Protein AF-A0A0J6V8F2-F1 (afdb_monomer_lite)

Radius of gyration: 18.91 Å; chains: 1; bounding box: 47×20×55 Å

Foldseek 3Di:
DPVVVVVVVVLVVVLVVLVVVLVVLVVVLVVLVVLLVVLVVCVVVPVDDPVSVVVNVVSVVVNVVSVVVNVVSCVVSVPDPCVPPPDD

Structure (mmCIF, N/CA/C/O backbone):
data_AF-A0A0J6V8F2-F1
#
_entry.id   AF-A0A0J6V8F2-F1
#
loop_
_atom_site.group_PDB
_atom_site.id
_atom_site.type_symbol
_atom_site.label_atom_id
_atom_site.label_alt_id
_atom_site.label_comp_id
_atom_site.label_asym_id
_atom_site.label_entity_id
_atom_site.label_seq_id
_atom_site.pdbx_PDB_ins_code
_atom_site.Car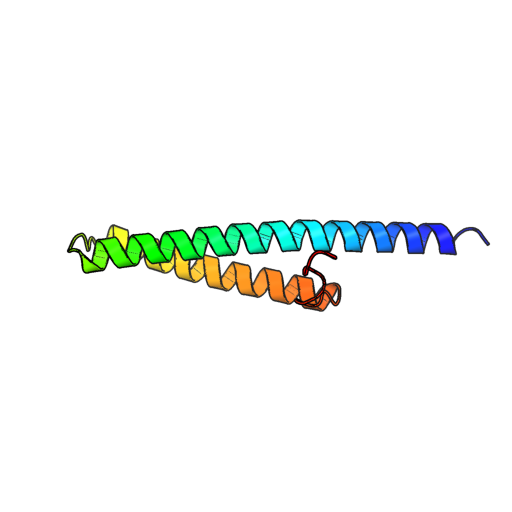tn_x
_atom_site.Cartn_y
_atom_site.Cartn_z
_atom_site.occupancy
_atom_site.B_iso_or_equiv
_atom_site.auth_seq_id
_atom_site.auth_comp_id
_atom_site.auth_asym_id
_atom_site.auth_atom_id
_atom_site.pdbx_PDB_model_num
ATOM 1 N N . MET A 1 1 ? 30.334 -1.765 -32.803 1.00 55.38 1 MET A N 1
ATOM 2 C CA . MET A 1 1 ? 28.861 -1.928 -32.801 1.00 55.38 1 MET A CA 1
ATOM 3 C C . MET A 1 1 ? 28.377 -2.868 -31.680 1.00 55.38 1 MET A C 1
ATOM 5 O O . MET A 1 1 ? 27.322 -3.456 -31.821 1.00 55.38 1 MET A O 1
ATOM 9 N N . MET A 1 2 ? 29.112 -3.005 -30.561 1.00 56.06 2 MET A N 1
ATOM 10 C CA . MET A 1 2 ? 28.848 -4.027 -29.522 1.00 56.06 2 MET A CA 1
ATOM 11 C C . MET A 1 2 ? 28.373 -3.444 -28.173 1.00 56.06 2 MET A C 1
ATOM 13 O O . MET A 1 2 ? 27.893 -4.177 -27.321 1.00 56.06 2 MET A O 1
ATOM 17 N N . GLU A 1 3 ? 28.472 -2.125 -27.972 1.00 58.72 3 GLU A N 1
ATOM 18 C CA . GLU A 1 3 ? 28.129 -1.464 -26.697 1.00 58.72 3 GLU A CA 1
ATOM 19 C C . GLU A 1 3 ? 26.636 -1.132 -26.544 1.00 58.72 3 GLU A C 1
ATOM 21 O O . GLU A 1 3 ? 26.158 -0.935 -25.428 1.00 58.72 3 GLU A O 1
ATOM 26 N N . ILE A 1 4 ? 25.889 -1.081 -27.652 1.00 62.53 4 ILE A N 1
ATOM 27 C CA . ILE A 1 4 ? 24.443 -0.805 -27.627 1.00 62.53 4 ILE A CA 1
ATOM 28 C C . ILE A 1 4 ? 23.683 -2.025 -27.082 1.00 62.53 4 ILE A C 1
ATOM 30 O O . ILE A 1 4 ? 22.813 -1.873 -26.232 1.00 62.53 4 ILE A O 1
ATOM 34 N N . ASP A 1 5 ? 24.106 -3.235 -27.456 1.00 67.19 5 ASP A N 1
ATOM 35 C CA . ASP A 1 5 ? 23.459 -4.494 -27.062 1.00 67.19 5 ASP A CA 1
ATOM 36 C C . ASP A 1 5 ? 23.512 -4.742 -25.541 1.00 67.19 5 ASP A C 1
ATOM 38 O O . ASP A 1 5 ? 22.516 -5.106 -24.916 1.00 67.19 5 ASP A O 1
ATOM 42 N N . GLY A 1 6 ? 24.652 -4.440 -24.904 1.00 74.31 6 GLY A N 1
ATOM 43 C CA . GLY A 1 6 ? 24.815 -4.586 -23.452 1.00 74.31 6 GLY A CA 1
ATOM 44 C C . GLY A 1 6 ? 23.976 -3.596 -22.635 1.00 74.31 6 GLY A C 1
ATOM 45 O O . GLY A 1 6 ? 23.469 -3.944 -21.567 1.00 74.31 6 GLY A O 1
ATOM 46 N N . ARG A 1 7 ? 23.784 -2.370 -23.142 1.00 74.88 7 ARG A N 1
ATOM 47 C CA . ARG A 1 7 ? 22.950 -1.351 -22.485 1.00 74.88 7 ARG A CA 1
ATOM 48 C C . ARG A 1 7 ? 21.463 -1.691 -22.594 1.00 74.88 7 ARG A C 1
ATOM 50 O O . ARG A 1 7 ? 20.730 -1.508 -21.623 1.00 74.88 7 ARG A O 1
ATOM 57 N N . ASP A 1 8 ? 21.029 -2.206 -23.741 1.00 80.75 8 ASP A N 1
ATOM 58 C CA . ASP A 1 8 ? 19.657 -2.671 -23.947 1.00 80.75 8 ASP A CA 1
ATOM 59 C C . ASP A 1 8 ? 19.337 -3.918 -23.111 1.00 80.75 8 ASP A C 1
ATOM 61 O O . ASP A 1 8 ? 18.278 -3.983 -22.482 1.00 80.75 8 ASP A O 1
ATOM 65 N N . ALA A 1 9 ? 20.262 -4.878 -23.023 1.00 80.94 9 ALA A N 1
ATOM 66 C CA . ALA A 1 9 ? 20.100 -6.063 -22.181 1.00 80.94 9 ALA A CA 1
ATOM 67 C C . ALA A 1 9 ? 19.978 -5.708 -20.688 1.00 80.94 9 ALA A C 1
ATOM 69 O O . ALA A 1 9 ? 19.076 -6.207 -20.013 1.00 80.94 9 ALA A O 1
ATOM 70 N N . ALA A 1 10 ? 20.826 -4.801 -20.186 1.00 84.75 10 ALA A N 1
ATOM 71 C CA . ALA A 1 10 ? 20.746 -4.316 -18.807 1.00 84.75 10 ALA A CA 1
ATOM 72 C C . ALA A 1 10 ? 19.404 -3.623 -18.530 1.00 84.75 10 ALA A C 1
ATOM 74 O O . ALA A 1 10 ? 18.715 -3.961 -17.572 1.00 84.75 10 ALA A O 1
ATOM 75 N N . ARG A 1 11 ? 18.968 -2.738 -19.436 1.00 83.31 11 ARG A N 1
ATOM 76 C CA . ARG A 1 11 ? 17.692 -2.024 -19.300 1.00 83.31 11 ARG A CA 1
ATOM 77 C C . ARG A 1 11 ? 16.483 -2.964 -19.281 1.00 83.31 11 ARG A C 1
ATOM 79 O O . ARG A 1 11 ? 15.530 -2.717 -18.545 1.00 83.31 11 ARG A O 1
ATOM 86 N N . ARG A 1 12 ? 16.509 -4.042 -20.070 1.00 85.06 12 ARG A N 1
ATOM 87 C CA . ARG A 1 12 ? 15.467 -5.085 -20.051 1.00 85.06 12 ARG A CA 1
ATOM 88 C C . ARG A 1 12 ? 15.464 -5.863 -18.737 1.00 85.06 12 ARG A C 1
ATOM 90 O O . ARG A 1 12 ? 14.389 -6.133 -18.207 1.00 85.06 12 ARG A O 1
ATOM 97 N N . ALA A 1 13 ? 16.640 -6.189 -18.203 1.00 88.75 13 ALA A N 1
ATOM 98 C CA . ALA A 1 13 ? 16.760 -6.851 -16.908 1.00 88.75 13 ALA A CA 1
ATOM 99 C C . ALA A 1 13 ? 16.221 -5.968 -15.768 1.00 88.75 13 ALA A C 1
ATOM 101 O O . ALA A 1 13 ? 15.415 -6.443 -14.970 1.00 88.75 13 ALA A O 1
ATOM 102 N N . ASP A 1 14 ? 16.573 -4.678 -15.751 1.00 89.44 14 ASP A N 1
ATOM 103 C CA . ASP A 1 14 ? 16.054 -3.705 -14.780 1.00 89.44 14 ASP A CA 1
ATOM 104 C C . ASP A 1 14 ? 14.519 -3.605 -14.832 1.00 89.44 14 ASP A C 1
ATOM 106 O O . ASP A 1 14 ? 13.853 -3.623 -13.796 1.00 89.44 14 ASP A O 1
ATOM 110 N N . LEU A 1 15 ? 13.936 -3.550 -16.037 1.00 88.56 15 LEU A N 1
ATOM 111 C CA . LEU A 1 15 ? 12.480 -3.524 -16.221 1.00 88.56 15 LEU A CA 1
ATOM 112 C C . LEU A 1 15 ? 11.811 -4.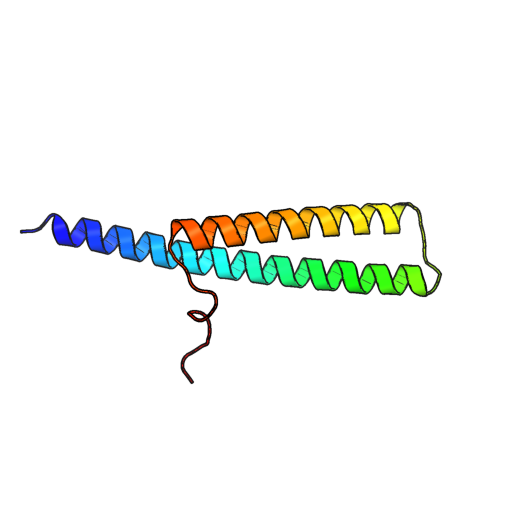810 -15.719 1.00 88.56 15 LEU A C 1
ATOM 114 O O . LEU A 1 15 ? 10.794 -4.746 -15.030 1.00 88.56 15 LEU A O 1
ATOM 118 N N . GLN A 1 16 ? 12.384 -5.978 -16.014 1.00 89.88 16 GLN A N 1
ATOM 119 C CA . GLN A 1 16 ? 11.862 -7.261 -15.536 1.00 89.88 16 GLN A CA 1
ATOM 120 C C . GLN A 1 16 ? 11.897 -7.361 -14.004 1.00 89.88 16 GLN A C 1
ATOM 122 O O . GLN A 1 16 ? 10.962 -7.879 -13.380 1.00 89.88 16 GLN A O 1
ATOM 127 N N . GLN A 1 17 ? 12.965 -6.855 -13.383 1.00 90.31 17 GLN A N 1
ATOM 128 C CA . GLN A 1 17 ? 13.065 -6.781 -11.928 1.00 90.31 17 GLN A CA 1
ATOM 129 C C . GLN A 1 17 ? 12.033 -5.814 -11.345 1.00 90.31 17 GLN A C 1
ATOM 131 O O . GLN A 1 17 ? 11.378 -6.158 -10.362 1.00 90.31 17 GLN A O 1
ATOM 136 N N . ALA A 1 18 ? 11.827 -4.654 -11.974 1.00 91.25 18 ALA A N 1
ATOM 137 C CA . ALA A 1 18 ? 10.815 -3.691 -11.552 1.00 91.25 18 ALA A CA 1
ATOM 138 C C . ALA A 1 18 ? 9.400 -4.288 -11.604 1.00 91.25 18 ALA A C 1
ATOM 140 O O . ALA A 1 18 ? 8.657 -4.176 -10.633 1.00 91.25 18 ALA A O 1
ATOM 141 N N . TRP A 1 19 ? 9.048 -5.006 -12.675 1.00 90.81 19 TRP A N 1
ATOM 142 C CA . TRP A 1 19 ? 7.774 -5.727 -12.769 1.00 90.81 19 TRP A CA 1
ATOM 143 C C . TRP A 1 19 ? 7.592 -6.767 -11.663 1.00 90.81 19 TRP A C 1
ATOM 145 O O . TRP A 1 19 ? 6.519 -6.865 -11.063 1.00 90.81 19 TRP A O 1
ATOM 155 N N . SER A 1 20 ? 8.646 -7.529 -11.374 1.00 92.62 20 SER A N 1
ATOM 156 C CA . SER A 1 20 ? 8.611 -8.572 -10.344 1.00 92.62 20 SER A CA 1
ATOM 157 C C . SER A 1 20 ? 8.403 -7.967 -8.954 1.00 92.62 20 SER A C 1
ATOM 159 O O . SER A 1 20 ? 7.522 -8.407 -8.217 1.00 92.62 20 SER A O 1
ATOM 161 N N . LEU A 1 21 ? 9.145 -6.901 -8.636 1.00 93.88 21 LEU A N 1
ATOM 162 C CA . LEU A 1 21 ? 9.004 -6.163 -7.382 1.00 93.88 21 LEU A CA 1
ATOM 163 C C . LEU A 1 21 ? 7.618 -5.522 -7.260 1.00 93.88 21 LEU A C 1
ATOM 165 O O . LEU A 1 21 ? 6.986 -5.609 -6.213 1.00 93.88 21 LEU A O 1
ATOM 169 N N . ARG A 1 22 ? 7.101 -4.926 -8.340 1.00 92.75 22 ARG A N 1
ATOM 170 C CA . ARG A 1 22 ? 5.754 -4.347 -8.359 1.00 92.75 22 ARG A CA 1
ATOM 171 C C . ARG A 1 22 ? 4.695 -5.389 -8.013 1.00 92.75 22 ARG A C 1
ATOM 173 O O . ARG A 1 22 ? 3.815 -5.123 -7.200 1.00 92.75 22 ARG A O 1
ATOM 180 N N . ARG A 1 23 ? 4.781 -6.580 -8.614 1.00 93.31 23 ARG A N 1
ATOM 181 C CA . ARG A 1 23 ? 3.850 -7.685 -8.347 1.00 93.31 23 ARG A CA 1
ATOM 182 C C . ARG A 1 23 ? 3.888 -8.110 -6.880 1.00 93.31 23 ARG A C 1
ATOM 184 O O . ARG A 1 23 ? 2.833 -8.346 -6.297 1.00 93.31 23 ARG A O 1
ATOM 191 N N . GLU A 1 24 ? 5.081 -8.188 -6.298 1.00 95.75 24 GLU A N 1
ATOM 192 C CA . GLU A 1 24 ? 5.266 -8.511 -4.882 1.00 95.75 24 GLU A CA 1
ATOM 193 C C . GLU A 1 24 ? 4.631 -7.449 -3.975 1.00 95.75 24 GLU A C 1
ATOM 195 O O . GLU A 1 24 ? 3.814 -7.789 -3.121 1.00 95.75 24 GLU A O 1
ATOM 200 N N . LEU A 1 25 ? 4.899 -6.165 -4.231 1.00 95.00 25 LEU A N 1
ATOM 201 C CA . LEU A 1 25 ? 4.315 -5.059 -3.468 1.00 95.00 25 LEU A CA 1
ATOM 202 C C . LEU A 1 25 ? 2.784 -5.033 -3.567 1.00 95.00 25 LEU A C 1
ATOM 204 O O . 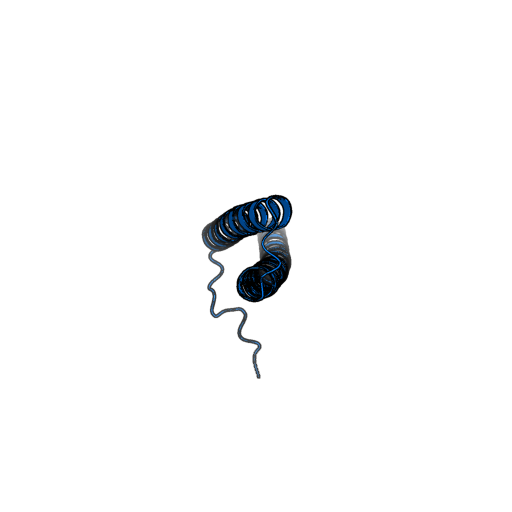LEU A 1 25 ? 2.102 -4.823 -2.567 1.00 95.00 25 LEU A O 1
ATOM 208 N N . VAL A 1 26 ? 2.215 -5.297 -4.747 1.00 95.00 26 VAL A N 1
ATOM 209 C CA . VAL A 1 26 ? 0.755 -5.392 -4.933 1.00 95.00 26 VAL A CA 1
ATOM 210 C C . VAL A 1 26 ? 0.167 -6.586 -4.171 1.00 95.00 26 VAL A C 1
ATOM 212 O O . VAL A 1 26 ? -0.913 -6.476 -3.583 1.00 95.00 26 VAL A O 1
ATOM 215 N N . ALA A 1 27 ? 0.860 -7.727 -4.151 1.00 95.75 27 ALA A N 1
ATOM 216 C CA . ALA A 1 27 ? 0.434 -8.891 -3.380 1.00 95.75 27 ALA A CA 1
ATOM 217 C C . ALA A 1 27 ? 0.492 -8.626 -1.867 1.00 95.75 27 ALA A C 1
ATOM 219 O O . ALA A 1 27 ? -0.426 -9.015 -1.142 1.00 95.75 27 ALA A O 1
ATOM 220 N N . GLU A 1 28 ? 1.527 -7.939 -1.384 1.00 96.69 28 GLU A N 1
ATOM 221 C CA . GLU A 1 28 ? 1.636 -7.520 0.015 1.00 96.69 28 GLU A CA 1
ATOM 222 C C . GLU A 1 28 ? 0.540 -6.512 0.383 1.00 96.69 28 GLU A C 1
ATOM 224 O O . GLU A 1 28 ? -0.176 -6.698 1.368 1.00 96.69 28 GLU A O 1
ATOM 229 N N . ARG A 1 29 ? 0.305 -5.514 -0.475 1.00 96.75 29 ARG A N 1
ATOM 230 C CA . ARG A 1 29 ? -0.776 -4.532 -0.330 1.00 96.75 29 ARG A CA 1
ATOM 231 C C . ARG A 1 29 ? -2.134 -5.204 -0.144 1.00 96.75 29 ARG A C 1
ATOM 233 O O . ARG A 1 29 ? -2.903 -4.823 0.737 1.00 96.75 29 ARG A O 1
ATOM 240 N N . ARG A 1 30 ? -2.432 -6.227 -0.951 1.00 96.12 30 ARG A N 1
ATOM 241 C CA . ARG A 1 30 ? -3.677 -6.995 -0.832 1.00 96.12 30 ARG A CA 1
ATOM 242 C C . ARG A 1 30 ? -3.787 -7.688 0.528 1.00 96.12 30 ARG A C 1
ATOM 244 O O . ARG A 1 30 ? -4.819 -7.569 1.176 1.00 96.12 30 ARG A O 1
ATOM 251 N N . GLN A 1 31 ? -2.717 -8.332 0.994 1.00 96.50 31 GLN A N 1
ATOM 252 C CA . GLN A 1 31 ? -2.697 -8.980 2.312 1.00 96.50 31 GLN A CA 1
ATOM 253 C C . GLN A 1 31 ? -2.925 -7.987 3.459 1.00 96.50 31 GLN A C 1
ATOM 255 O O . GLN A 1 31 ? -3.614 -8.308 4.430 1.00 96.50 31 GLN A O 1
ATOM 260 N N . VAL A 1 32 ? -2.367 -6.778 3.356 1.00 96.88 32 VAL A N 1
ATOM 261 C CA . VAL A 1 32 ? -2.587 -5.712 4.342 1.00 96.88 32 VAL A CA 1
ATOM 262 C C . VAL A 1 32 ? -4.051 -5.261 4.342 1.00 96.88 32 VAL A C 1
ATOM 264 O O . VAL A 1 32 ? -4.648 -5.157 5.413 1.00 96.88 32 VAL A O 1
ATOM 267 N N . ILE A 1 33 ? -4.666 -5.080 3.168 1.00 96.88 33 ILE A N 1
ATOM 268 C CA . ILE A 1 33 ? -6.097 -4.749 3.044 1.00 96.88 33 ILE A CA 1
ATOM 269 C C . ILE A 1 33 ? -6.975 -5.827 3.692 1.00 96.88 33 ILE A C 1
ATOM 271 O O . ILE A 1 33 ? -7.851 -5.496 4.494 1.00 96.88 33 ILE A O 1
ATOM 275 N N . ASP A 1 34 ? -6.717 -7.106 3.405 1.00 95.88 34 ASP A N 1
ATOM 276 C CA . ASP A 1 34 ? -7.427 -8.231 4.024 1.00 95.88 34 ASP A CA 1
ATOM 277 C C . ASP A 1 34 ? -7.276 -8.216 5.558 1.00 95.88 34 ASP A C 1
ATOM 279 O O . ASP A 1 34 ? -8.252 -8.366 6.298 1.00 95.88 34 ASP A O 1
ATOM 283 N N . ARG A 1 35 ? -6.065 -7.951 6.072 1.00 93.31 35 ARG A N 1
ATOM 284 C CA . ARG A 1 35 ? -5.805 -7.844 7.518 1.00 93.31 35 ARG A CA 1
ATOM 285 C C . ARG A 1 35 ? -6.587 -6.697 8.165 1.00 93.31 35 ARG A C 1
ATOM 287 O O . ARG A 1 35 ? -7.153 -6.895 9.244 1.00 93.31 35 ARG A O 1
ATOM 294 N N . ILE A 1 36 ? -6.628 -5.524 7.530 1.00 95.38 36 ILE A N 1
ATOM 295 C CA . ILE A 1 36 ? -7.414 -4.373 8.000 1.00 95.38 36 ILE A CA 1
ATOM 296 C C . ILE A 1 36 ? -8.903 -4.734 8.020 1.00 95.38 36 ILE A C 1
ATOM 298 O O . ILE A 1 36 ? -9.578 -4.483 9.019 1.00 95.38 36 ILE A O 1
ATOM 302 N N . GLY A 1 37 ? -9.411 -5.362 6.954 1.00 93.25 37 GLY A N 1
ATOM 303 C CA . GLY A 1 37 ? -10.805 -5.800 6.845 1.00 93.25 37 GLY A CA 1
ATOM 304 C C . GLY A 1 37 ? -11.212 -6.746 7.976 1.00 93.25 37 GLY A C 1
ATOM 305 O O . GLY A 1 37 ? -12.161 -6.458 8.709 1.00 93.25 37 GLY A O 1
ATOM 306 N N . ASN A 1 38 ? -10.429 -7.806 8.188 1.00 91.38 38 ASN A N 1
ATOM 307 C CA . ASN A 1 38 ? -10.650 -8.775 9.266 1.00 91.38 38 ASN A CA 1
ATOM 308 C C . ASN A 1 38 ? -10.623 -8.107 10.648 1.00 91.38 38 ASN A C 1
ATOM 310 O O . ASN A 1 38 ? -11.437 -8.406 11.521 1.00 91.38 38 ASN A O 1
ATOM 314 N N . ARG A 1 39 ? -9.710 -7.153 10.862 1.00 89.12 39 ARG A N 1
ATOM 315 C CA . ARG A 1 39 ? -9.612 -6.443 12.142 1.00 89.12 39 ARG A CA 1
ATOM 316 C C . ARG A 1 39 ? -10.803 -5.520 12.390 1.00 89.12 39 ARG A C 1
ATOM 318 O O . ARG A 1 39 ? -11.316 -5.483 13.507 1.00 89.12 39 ARG A O 1
ATOM 325 N N . ARG A 1 40 ? -11.267 -4.811 11.359 1.00 90.19 40 ARG A N 1
ATOM 326 C CA . ARG A 1 40 ? -12.480 -3.981 11.427 1.00 90.19 40 ARG A CA 1
ATOM 327 C C . ARG A 1 40 ? -13.721 -4.819 11.715 1.00 90.19 40 ARG A C 1
ATOM 329 O O . ARG A 1 40 ? -14.614 -4.354 12.417 1.00 90.19 40 ARG A O 1
ATOM 336 N N . GLU A 1 41 ? -13.793 -6.041 11.196 1.00 90.62 41 GLU A N 1
ATOM 337 C CA . GLU A 1 41 ? -14.866 -6.976 11.532 1.00 90.62 41 GLU A CA 1
ATOM 338 C C . GLU A 1 41 ? -14.846 -7.374 13.014 1.00 90.62 41 GLU A C 1
ATOM 340 O O . GLU A 1 41 ? -15.866 -7.222 13.682 1.00 90.62 41 GLU A O 1
ATOM 345 N N . LEU A 1 42 ? -13.688 -7.758 13.562 1.00 87.06 42 LEU A N 1
ATOM 346 C CA . LEU A 1 42 ? -13.548 -8.069 14.994 1.00 87.06 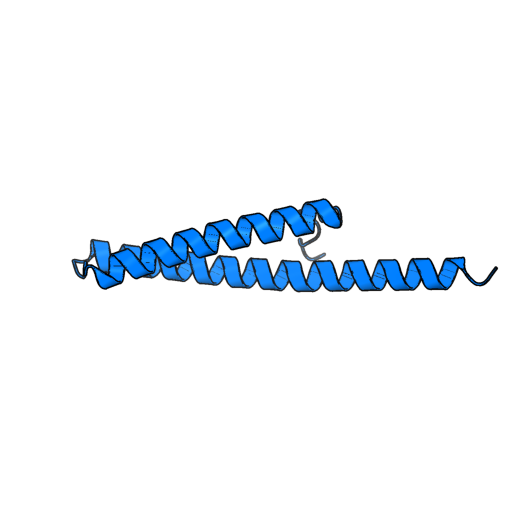42 LEU A CA 1
ATOM 347 C C . LEU A 1 42 ? -13.969 -6.895 15.891 1.00 87.06 42 LEU A C 1
ATOM 349 O O . LEU A 1 42 ? -14.733 -7.070 16.836 1.00 87.06 42 LEU A O 1
ATOM 353 N N . ILE A 1 43 ? -13.522 -5.681 15.559 1.00 87.50 43 ILE A N 1
ATOM 354 C CA . ILE A 1 43 ? -13.885 -4.453 16.282 1.00 87.50 43 ILE A CA 1
ATOM 355 C C . ILE A 1 43 ? -15.408 -4.245 16.261 1.00 87.50 43 ILE A C 1
ATOM 357 O O . ILE A 1 43 ? -16.005 -4.013 17.314 1.00 87.50 43 ILE A O 1
ATOM 361 N N . ARG A 1 44 ? -16.050 -4.385 15.089 1.00 87.88 44 ARG A N 1
ATOM 362 C CA . ARG A 1 44 ? -17.514 -4.268 14.937 1.00 87.88 44 ARG A CA 1
ATOM 363 C C . ARG A 1 44 ? -18.285 -5.322 15.733 1.00 87.88 44 ARG A C 1
ATOM 365 O O . ARG A 1 44 ? -19.359 -5.009 16.236 1.00 87.88 44 ARG A O 1
ATOM 372 N N . ASN A 1 45 ? -17.733 -6.525 15.877 1.00 89.94 45 ASN A N 1
ATOM 373 C CA . ASN A 1 45 ? -18.341 -7.617 16.640 1.00 89.94 45 ASN A CA 1
ATOM 374 C C . ASN A 1 45 ? -18.153 -7.483 18.164 1.00 89.94 45 ASN A C 1
ATOM 376 O O . ASN A 1 45 ? -18.657 -8.315 18.913 1.00 89.94 45 ASN A O 1
ATOM 380 N N . GLY A 1 46 ? -17.475 -6.427 18.632 1.00 82.00 46 GLY A N 1
ATOM 381 C CA . GLY A 1 46 ? -17.302 -6.128 20.056 1.00 82.00 46 GLY A CA 1
ATOM 382 C C . GLY A 1 46 ? -15.938 -6.510 20.636 1.00 82.00 46 GLY A C 1
ATOM 383 O O . GLY A 1 46 ? -15.653 -6.144 21.773 1.00 82.00 46 GLY A O 1
ATOM 384 N N . ASP A 1 47 ? -15.043 -7.125 19.856 1.00 76.38 47 ASP A N 1
ATOM 385 C CA . ASP A 1 47 ? -13.668 -7.488 20.251 1.00 76.38 47 ASP A CA 1
ATOM 386 C C . ASP A 1 47 ? -12.688 -6.292 20.172 1.00 76.38 47 ASP A C 1
ATOM 388 O O . ASP A 1 47 ? -11.508 -6.400 19.813 1.00 76.38 47 ASP A O 1
ATOM 392 N N . SER A 1 48 ? -13.186 -5.100 20.507 1.00 74.06 48 SER A N 1
ATOM 393 C CA . SER A 1 48 ? -12.456 -3.832 20.428 1.00 74.06 48 SER A CA 1
ATOM 394 C C . SER A 1 48 ? -11.482 -3.668 21.594 1.00 74.06 48 SER A C 1
ATOM 396 O O . SER A 1 48 ? -11.753 -2.973 22.571 1.00 74.06 48 SER A O 1
ATOM 398 N N . THR A 1 49 ? -10.313 -4.297 21.490 1.00 82.00 49 THR A N 1
ATOM 399 C CA . THR A 1 49 ? -9.201 -4.061 22.423 1.00 82.00 49 THR A CA 1
ATOM 400 C C . THR A 1 49 ? -8.307 -2.914 21.944 1.00 82.00 49 THR A C 1
ATOM 402 O O . THR A 1 49 ? -8.103 -2.730 20.743 1.00 82.00 49 THR A O 1
ATOM 405 N N . SER A 1 50 ? -7.680 -2.170 22.864 1.00 86.12 50 SER A N 1
ATOM 406 C CA . SER A 1 50 ? -6.708 -1.117 22.504 1.00 86.12 50 SER A CA 1
ATOM 407 C C . SER A 1 50 ? -5.561 -1.651 21.638 1.00 86.12 50 SER A C 1
ATOM 409 O O . SER A 1 50 ? -5.052 -0.951 20.766 1.00 86.12 50 SER A O 1
ATOM 411 N N . ARG A 1 51 ? -5.185 -2.924 21.830 1.00 85.94 51 ARG A N 1
ATOM 412 C CA . ARG A 1 51 ? -4.218 -3.623 20.977 1.00 85.94 51 ARG A CA 1
ATOM 413 C C . ARG A 1 51 ? -4.744 -3.809 19.555 1.00 85.94 51 ARG A C 1
ATOM 415 O O . ARG A 1 51 ? -4.005 -3.554 18.612 1.00 85.94 51 ARG A O 1
ATOM 422 N N . ALA A 1 52 ? -5.998 -4.230 19.399 1.00 84.75 52 ALA A N 1
ATOM 423 C CA . ALA A 1 52 ? -6.616 -4.429 18.094 1.00 84.75 52 ALA A CA 1
ATOM 424 C C . ALA A 1 52 ? -6.694 -3.137 17.274 1.00 84.75 52 ALA A C 1
ATOM 426 O O . ALA A 1 52 ? -6.419 -3.159 16.076 1.00 84.75 52 ALA A O 1
ATOM 427 N N . ILE A 1 53 ? -6.991 -2.019 17.933 1.00 88.50 53 ILE A N 1
ATOM 428 C CA . ILE A 1 53 ? -7.013 -0.690 17.315 1.00 88.50 53 ILE A CA 1
ATOM 429 C C . ILE A 1 53 ? -5.594 -0.253 16.919 1.00 88.50 53 ILE A C 1
ATOM 431 O O . ILE A 1 53 ? -5.379 0.194 15.796 1.00 88.50 53 ILE A O 1
ATOM 435 N N . ALA A 1 54 ? -4.599 -0.444 17.792 1.00 90.56 54 ALA A N 1
ATOM 436 C CA . ALA A 1 54 ? -3.207 -0.117 17.474 1.00 90.56 54 ALA A CA 1
ATOM 437 C C . ALA A 1 54 ? -2.643 -0.960 16.313 1.00 90.56 54 ALA A C 1
ATOM 439 O O . ALA A 1 54 ? -1.917 -0.443 15.468 1.00 90.56 54 ALA A O 1
ATOM 440 N N . GLU A 1 55 ? -2.974 -2.253 16.251 1.00 89.12 55 GLU A N 1
ATOM 441 C CA . GLU A 1 55 ? -2.595 -3.131 15.136 1.00 89.12 55 GLU A CA 1
ATOM 442 C C . GLU A 1 55 ? -3.279 -2.718 13.822 1.00 89.12 55 GLU A C 1
ATOM 444 O O . GLU A 1 55 ? -2.654 -2.813 12.768 1.00 89.12 55 GLU A O 1
ATOM 449 N N . MET A 1 56 ? -4.522 -2.223 13.877 1.00 92.69 56 MET A N 1
ATOM 450 C CA . MET A 1 56 ? -5.226 -1.680 12.711 1.00 92.69 56 MET A CA 1
ATOM 451 C C . MET A 1 56 ? -4.537 -0.424 12.173 1.00 92.69 56 MET A C 1
ATOM 453 O O . MET A 1 56 ? -4.243 -0.378 10.985 1.00 92.69 56 MET A O 1
ATOM 457 N N . HIS A 1 57 ? -4.215 0.542 13.039 1.00 93.12 57 HIS A N 1
ATOM 458 C CA . HIS A 1 57 ? -3.521 1.763 12.620 1.00 93.12 57 HIS A CA 1
ATOM 459 C C . HIS A 1 57 ? -2.164 1.472 11.978 1.00 93.12 57 HIS A C 1
ATOM 461 O O . HIS A 1 57 ? -1.852 2.029 10.935 1.00 93.12 57 HIS A O 1
ATOM 467 N N . ARG A 1 58 ? -1.385 0.537 12.539 1.00 94.06 58 ARG A N 1
ATOM 468 C CA . ARG A 1 58 ? -0.119 0.118 11.914 1.00 94.06 58 ARG A CA 1
ATOM 469 C C . ARG A 1 58 ? -0.330 -0.481 10.528 1.00 94.06 58 ARG A C 1
ATOM 471 O O . ARG A 1 58 ? 0.426 -0.174 9.622 1.00 94.06 58 ARG A O 1
ATOM 478 N N . ALA A 1 59 ? -1.356 -1.315 10.361 1.00 94.56 59 ALA A N 1
ATOM 479 C CA . ALA A 1 59 ? -1.668 -1.879 9.054 1.00 94.56 59 ALA A CA 1
ATOM 480 C C . ALA A 1 59 ? -2.109 -0.792 8.054 1.00 94.56 59 ALA A C 1
ATOM 482 O O . ALA A 1 59 ? -1.780 -0.882 6.877 1.00 94.56 59 ALA A O 1
ATOM 483 N N . GLU A 1 60 ? -2.819 0.244 8.505 1.00 95.69 60 GLU A N 1
ATOM 484 C CA . GLU A 1 60 ? -3.167 1.406 7.676 1.00 95.69 60 GLU A CA 1
ATOM 485 C C . GLU A 1 60 ? -1.919 2.215 7.271 1.00 95.69 60 GLU A C 1
ATOM 487 O O . GLU A 1 60 ? -1.791 2.577 6.103 1.00 95.69 60 GLU A O 1
ATOM 492 N N . ASP A 1 61 ? -0.966 2.426 8.184 1.00 97.38 61 ASP A N 1
ATOM 493 C CA . ASP A 1 61 ? 0.322 3.066 7.874 1.00 97.38 61 ASP A CA 1
ATOM 494 C C . ASP A 1 61 ? 1.159 2.236 6.883 1.00 97.38 61 ASP A C 1
ATOM 496 O O . ASP A 1 61 ? 1.753 2.778 5.946 1.00 97.38 61 ASP A O 1
ATOM 500 N N . ASP A 1 62 ? 1.190 0.911 7.063 1.00 96.19 62 ASP A N 1
ATOM 501 C CA . ASP A 1 62 ? 1.870 -0.013 6.151 1.00 96.19 62 ASP A CA 1
ATOM 502 C C . ASP A 1 62 ? 1.243 0.041 4.750 1.00 96.19 62 ASP A C 1
ATOM 504 O O . ASP A 1 62 ? 1.959 0.048 3.748 1.00 96.19 62 ASP A O 1
ATOM 508 N N . LEU A 1 63 ? -0.089 0.145 4.665 1.00 96.88 63 LEU A N 1
ATOM 509 C CA . LEU A 1 63 ? -0.798 0.283 3.394 1.00 96.88 63 LEU A CA 1
ATOM 510 C C . LEU A 1 63 ? -0.392 1.562 2.652 1.00 96.88 63 LEU A C 1
ATOM 512 O O . LEU A 1 63 ? -0.103 1.502 1.458 1.00 96.88 63 LEU A O 1
ATOM 516 N N . ILE A 1 64 ? -0.319 2.694 3.361 1.00 96.94 64 ILE A N 1
ATOM 517 C CA . ILE A 1 64 ? 0.116 3.976 2.786 1.00 96.94 64 ILE A CA 1
ATOM 518 C C . ILE A 1 64 ? 1.538 3.851 2.233 1.00 96.94 64 ILE A C 1
ATOM 520 O O . ILE A 1 64 ? 1.787 4.229 1.089 1.00 96.94 64 ILE A O 1
ATOM 524 N N . ARG A 1 65 ? 2.461 3.255 2.999 1.00 96.56 65 ARG A N 1
ATOM 525 C CA . ARG A 1 65 ? 3.837 3.037 2.529 1.00 96.56 65 ARG A CA 1
ATOM 526 C C . ARG A 1 65 ? 3.899 2.163 1.282 1.00 96.56 65 ARG A C 1
ATOM 528 O O . ARG A 1 65 ? 4.695 2.446 0.390 1.00 96.56 65 ARG A O 1
ATOM 535 N N . LEU A 1 66 ? 3.085 1.112 1.212 1.00 96.50 66 LEU A N 1
ATOM 536 C CA . LEU A 1 66 ? 3.043 0.237 0.041 1.00 96.50 66 LEU A CA 1
ATOM 537 C C . LEU A 1 66 ? 2.532 0.971 -1.194 1.00 96.50 66 LEU A C 1
ATOM 539 O O . LEU A 1 66 ? 3.130 0.840 -2.261 1.00 96.50 66 LEU A O 1
ATOM 543 N N . ASP A 1 67 ? 1.487 1.783 -1.042 1.00 96.19 67 ASP A N 1
ATOM 544 C CA . ASP A 1 67 ? 0.979 2.635 -2.117 1.00 96.19 67 ASP A CA 1
ATOM 545 C C . ASP A 1 67 ? 2.056 3.616 -2.618 1.00 96.19 67 ASP A C 1
ATOM 547 O O . ASP A 1 67 ? 2.269 3.732 -3.826 1.00 96.19 67 ASP A O 1
ATOM 551 N N . GLU A 1 68 ? 2.811 4.251 -1.715 1.00 96.56 68 GLU A N 1
ATOM 552 C CA . GLU A 1 68 ? 3.925 5.137 -2.084 1.00 96.56 68 GLU A CA 1
ATOM 553 C C . GLU A 1 68 ? 5.069 4.396 -2.794 1.00 96.56 68 GLU A C 1
ATOM 555 O O . GLU A 1 68 ? 5.656 4.911 -3.750 1.00 96.56 68 GLU A O 1
ATOM 560 N N . MET A 1 69 ? 5.409 3.184 -2.346 1.00 95.75 69 MET A N 1
ATOM 561 C CA . MET A 1 69 ? 6.452 2.369 -2.974 1.00 95.75 69 MET A CA 1
ATOM 562 C C . MET A 1 69 ? 6.060 1.934 -4.386 1.00 95.75 69 MET A C 1
ATOM 564 O O . MET A 1 69 ? 6.895 2.004 -5.292 1.00 95.75 69 MET A O 1
ATOM 568 N N . ILE A 1 70 ? 4.806 1.515 -4.574 1.00 93.81 70 ILE A N 1
ATOM 569 C CA . ILE A 1 70 ? 4.262 1.131 -5.879 1.00 93.81 70 ILE A CA 1
ATOM 570 C C . ILE A 1 70 ? 4.247 2.342 -6.814 1.00 93.81 70 ILE A C 1
ATOM 572 O O . ILE A 1 70 ? 4.812 2.261 -7.901 1.00 93.81 70 ILE A O 1
ATOM 576 N N . ASP A 1 71 ? 3.707 3.486 -6.386 1.00 93.38 71 ASP A N 1
ATOM 577 C CA . ASP A 1 71 ? 3.677 4.708 -7.203 1.00 93.38 71 ASP A CA 1
ATOM 578 C C . ASP A 1 71 ? 5.092 5.182 -7.579 1.00 93.38 71 ASP A C 1
ATOM 580 O O . ASP A 1 71 ? 5.360 5.529 -8.733 1.00 93.38 71 ASP A O 1
ATOM 584 N N . ARG A 1 72 ? 6.046 5.120 -6.642 1.00 94.06 72 ARG A N 1
ATOM 585 C CA . ARG A 1 72 ? 7.447 5.453 -6.924 1.00 94.06 72 ARG A CA 1
ATOM 586 C C . ARG A 1 72 ? 8.061 4.522 -7.969 1.00 94.06 72 ARG A C 1
ATOM 588 O O . ARG A 1 72 ? 8.835 4.985 -8.813 1.00 94.06 72 ARG A O 1
ATOM 595 N N . LEU A 1 73 ? 7.772 3.225 -7.892 1.00 92.75 73 LEU A N 1
ATOM 596 C CA . LEU A 1 73 ? 8.273 2.228 -8.834 1.00 92.75 73 LEU A CA 1
ATOM 597 C C . LEU A 1 73 ? 7.653 2.425 -10.223 1.00 92.75 73 LEU A C 1
ATOM 599 O O . LEU A 1 73 ? 8.388 2.469 -11.213 1.00 92.75 73 LEU A O 1
ATOM 603 N N . ASP A 1 74 ? 6.342 2.655 -10.271 1.00 91.00 74 ASP A N 1
ATOM 604 C CA . ASP A 1 74 ? 5.579 2.912 -11.492 1.00 91.00 74 ASP A CA 1
ATOM 605 C C . ASP A 1 74 ? 6.091 4.173 -12.194 1.00 91.00 74 ASP A C 1
ATOM 607 O O . ASP A 1 74 ? 6.398 4.133 -13.384 1.00 91.00 74 ASP A O 1
ATOM 611 N N . ARG A 1 75 ? 6.331 5.267 -11.457 1.00 90.31 75 ARG A N 1
ATOM 612 C CA . ARG A 1 75 ? 6.925 6.496 -12.016 1.00 90.31 75 ARG A CA 1
ATOM 613 C C . ARG A 1 75 ? 8.353 6.301 -12.512 1.00 90.31 75 ARG A C 1
ATOM 615 O O . ARG A 1 75 ? 8.725 6.871 -13.535 1.00 90.31 75 ARG A O 1
ATOM 622 N N . ARG A 1 76 ? 9.174 5.530 -11.792 1.00 91.75 76 ARG A N 1
ATOM 623 C CA . ARG A 1 76 ? 10.587 5.325 -12.149 1.00 91.7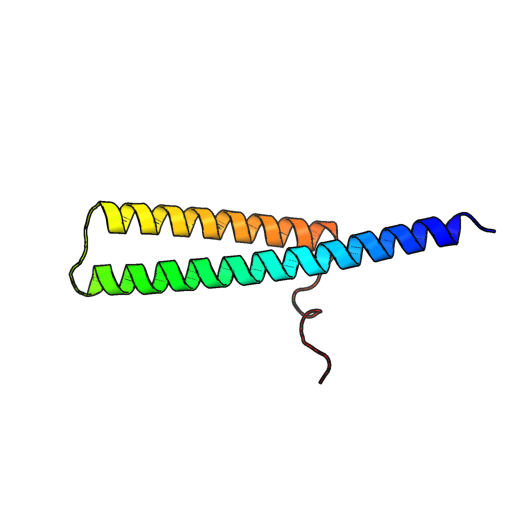5 76 ARG A CA 1
ATOM 624 C C . ARG A 1 76 ? 10.746 4.532 -13.444 1.00 91.75 76 ARG A C 1
ATOM 626 O O . ARG A 1 76 ? 11.673 4.805 -14.203 1.00 91.75 76 ARG A O 1
ATOM 633 N N . PHE A 1 77 ? 9.875 3.555 -13.670 1.00 88.25 77 PHE A N 1
ATOM 634 C CA . PHE A 1 77 ? 9.970 2.639 -14.806 1.00 88.25 77 PHE A CA 1
ATOM 635 C C . PHE A 1 77 ? 8.857 2.826 -15.844 1.00 88.25 77 PHE A C 1
ATOM 637 O O . PHE A 1 77 ? 8.820 2.078 -16.816 1.00 88.25 77 PHE A O 1
ATOM 644 N N . ALA A 1 78 ? 8.004 3.842 -15.669 1.00 86.00 78 ALA A N 1
ATOM 645 C CA . ALA A 1 78 ? 6.822 4.104 -16.491 1.00 86.00 78 ALA A CA 1
ATOM 646 C C . ALA A 1 78 ? 5.913 2.868 -16.629 1.00 86.00 78 ALA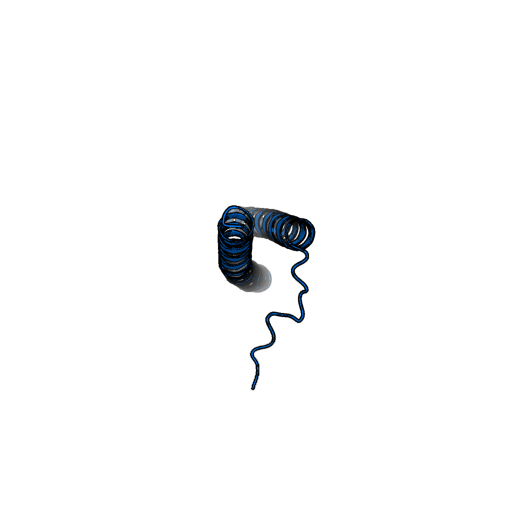 A C 1
ATOM 648 O O . ALA A 1 78 ? 5.381 2.597 -17.704 1.00 86.00 78 ALA A O 1
ATOM 649 N N . LEU A 1 79 ? 5.765 2.103 -15.542 1.00 77.31 79 LEU A N 1
ATOM 650 C CA . LEU A 1 79 ? 4.905 0.921 -15.511 1.00 77.31 79 LEU A CA 1
ATOM 651 C C . LEU A 1 79 ? 3.456 1.405 -15.462 1.00 77.31 79 LEU A C 1
ATOM 653 O O . LEU A 1 79 ? 3.086 2.133 -14.540 1.00 77.31 79 LEU A O 1
ATOM 657 N N . GLN A 1 80 ? 2.635 1.036 -16.446 1.00 68.12 80 GLN A N 1
ATOM 658 C CA . GLN A 1 80 ? 1.216 1.372 -16.402 1.00 68.12 80 GLN A CA 1
ATOM 659 C C . GLN A 1 80 ? 0.448 0.299 -15.621 1.00 68.12 80 GLN A C 1
ATOM 661 O O . GLN A 1 80 ? 0.799 -0.883 -15.664 1.00 68.12 80 GLN A O 1
ATOM 666 N N . PRO A 1 81 ? -0.633 0.672 -14.918 1.00 58.59 81 PRO A N 1
ATOM 667 C CA . PRO A 1 81 ? -1.473 -0.289 -14.211 1.00 58.59 81 PRO A CA 1
ATOM 668 C C . PRO A 1 81 ? -2.179 -1.294 -15.139 1.00 58.59 81 PRO A C 1
ATOM 670 O O . PRO A 1 81 ? -2.602 -2.332 -14.644 1.00 58.59 81 PRO A O 1
ATOM 673 N N . ASP A 1 82 ? -2.272 -1.014 -16.444 1.00 55.59 82 ASP A N 1
ATOM 674 C CA . ASP A 1 82 ? -2.939 -1.861 -17.449 1.00 55.59 82 ASP A CA 1
ATOM 675 C C . ASP A 1 82 ? -2.024 -2.959 -18.032 1.00 55.59 82 ASP A C 1
ATOM 677 O O . ASP A 1 82 ? -2.496 -3.996 -18.481 1.00 55.59 82 ASP A O 1
ATOM 681 N N . ASP A 1 83 ? -0.700 -2.796 -17.942 1.00 55.09 83 ASP A N 1
ATOM 682 C CA . ASP A 1 83 ? 0.295 -3.745 -18.480 1.00 55.09 83 ASP A CA 1
ATOM 683 C C . ASP A 1 83 ? 0.357 -5.086 -17.700 1.00 55.09 83 ASP A C 1
ATOM 685 O O . ASP A 1 83 ? 1.067 -6.011 -18.092 1.00 55.09 83 ASP A O 1
ATOM 689 N N . VAL A 1 84 ? -0.386 -5.217 -16.591 1.00 54.81 84 VAL A N 1
ATOM 690 C CA . VAL A 1 84 ? -0.568 -6.480 -15.839 1.00 54.81 84 VAL A CA 1
ATOM 691 C C . VAL A 1 84 ? -1.849 -7.230 -16.203 1.00 54.81 84 VAL A C 1
ATOM 693 O O . VAL A 1 84 ? -2.099 -8.293 -15.631 1.00 54.81 84 VAL A O 1
ATOM 696 N N . ALA A 1 85 ? -2.665 -6.713 -17.128 1.00 46.62 85 ALA A N 1
ATOM 697 C CA . ALA A 1 85 ? -3.742 -7.498 -17.712 1.00 46.62 85 ALA A CA 1
ATOM 698 C C . ALA A 1 85 ? -3.107 -8.600 -18.575 1.00 46.62 85 ALA A C 1
ATOM 700 O O . ALA A 1 85 ? -2.587 -8.343 -19.659 1.00 46.62 85 ALA A O 1
ATOM 701 N N . GLU A 1 86 ? -3.085 -9.821 -18.037 1.00 41.25 86 GLU A N 1
ATOM 702 C CA . GLU A 1 86 ? -2.604 -11.016 -18.730 1.00 41.25 86 GLU A CA 1
ATOM 703 C C . GLU A 1 86 ? -3.200 -11.077 -20.151 1.00 41.25 86 GLU A C 1
ATOM 705 O O . GLU A 1 86 ? -4.422 -10.949 -20.293 1.00 41.25 86 GLU A O 1
ATOM 710 N N . PRO A 1 87 ? -2.389 -11.268 -21.212 1.00 42.91 87 PRO A N 1
ATOM 711 C CA . PRO A 1 87 ? -2.943 -11.567 -22.523 1.00 42.91 87 PRO A CA 1
ATOM 712 C C . PRO A 1 87 ? -3.720 -12.886 -22.415 1.00 42.91 87 PRO A C 1
ATOM 714 O O . PRO A 1 87 ? -3.152 -13.911 -22.033 1.00 42.91 87 PRO A O 1
ATOM 717 N N . SER A 1 88 ? -5.027 -12.818 -22.685 1.00 42.78 88 SER A N 1
ATOM 718 C CA . SER A 1 88 ? -5.912 -13.986 -22.811 1.00 42.78 88 SER A CA 1
ATOM 719 C C . SER A 1 88 ? -5.516 -14.885 -23.977 1.00 42.78 88 SER A C 1
ATOM 721 O O . SER A 1 88 ? -5.007 -14.349 -24.989 1.00 42.78 88 SER A O 1
#

Organism: NCBI:txid37916

Sequence (88 aa):
MMEIDGRDAARRADLQQAWSLRRELVAERRQVIDRIGNRRELIRNGDSTSRAIAEMHRAEDDLIRLDEMIDRLDRRFALQPDDVAEPS

Secondary structure (DSSP, 8-state):
--HHHHHHHHHHHHHHHHHHHHHHHHHHHHHHHHHHHHHHHHHHTT---HHHHHHHHHHHHHHHHHHHHHHHHHHHHT--TTTTS---

pLDDT: mean 84.79, std 14.55, range [41.25, 97.38]